Protein AF-A0A1I8C133-F1 (afdb_monomer_lite)

Secondary structure (DSSP, 8-state):
---TT-HHHHHHHHHHHHHHH----S-HHHHHHTHHHHHHHHHS-S---GGGSTTT--S-THHHHHHHHHHHHHHHTT---HHHHHHHHHHHHHHHHHHHHHHHHHHHHHHHT--TTSS-----TTTTTSHHHHHHHHHHHHHHHHHHHHHT--

Sequence (154 aa):
MFSSKGNFLEIVVFRLCCCFFSNTWFVPDEYFQSVEVAYHMVYGKGHLAWEWLPEWALRSPLHPLIYALFFWLLKLFSLDFAFIIRWIPNIIHAFLFAIADICFINWAKNIVGYSQNGLIHQRGPYVANTKIAQYVDERLQKDSDNTIYVLQLM

Radius of gyration: 26.16 Å; chains: 1; bounding box: 62×36×69 Å

Structure (mmCIF, N/CA/C/O backbone):
data_AF-A0A1I8C133-F1
#
_entry.id   AF-A0A1I8C133-F1
#
loop_
_atom_site.group_PDB
_atom_site.id
_atom_site.type_symbol
_atom_site.label_atom_id
_atom_site.label_alt_id
_atom_site.label_comp_id
_atom_site.label_asym_id
_atom_site.label_entity_id
_atom_site.label_seq_id
_atom_site.pdbx_PDB_ins_code
_atom_site.Cartn_x
_atom_site.Cartn_y
_atom_site.Cartn_z
_atom_site.occupancy
_atom_site.B_iso_or_equiv
_atom_site.auth_seq_id
_atom_site.auth_comp_id
_atom_site.auth_asym_id
_atom_site.auth_atom_id
_atom_site.pdbx_PDB_model_num
ATOM 1 N N . MET A 1 1 ? -21.843 -5.512 16.173 1.00 41.16 1 MET A N 1
ATOM 2 C CA . MET A 1 1 ? -21.535 -5.992 17.537 1.00 41.16 1 MET A CA 1
ATOM 3 C C . MET A 1 1 ? -20.140 -6.602 17.482 1.00 41.16 1 MET A C 1
ATOM 5 O O . MET A 1 1 ? -20.012 -7.770 17.161 1.00 41.16 1 MET A O 1
ATOM 9 N N . PHE A 1 2 ? -19.103 -5.774 17.643 1.00 43.47 2 PHE A N 1
ATOM 10 C CA . PHE A 1 2 ? -17.702 -6.196 17.516 1.00 43.47 2 PHE A CA 1
ATOM 11 C C . PHE A 1 2 ? -17.219 -6.739 18.864 1.00 43.47 2 PHE A C 1
ATOM 13 O O . PHE A 1 2 ? -17.253 -6.025 19.869 1.00 43.47 2 PHE A O 1
ATOM 20 N N . SER A 1 3 ? -16.861 -8.022 18.895 1.00 38.03 3 SER A N 1
ATOM 21 C CA . SER A 1 3 ? -16.497 -8.747 20.114 1.00 38.03 3 SER A CA 1
ATOM 22 C C . SER A 1 3 ? -15.010 -8.575 20.444 1.00 38.03 3 SER A C 1
ATOM 24 O O . SER A 1 3 ? -14.146 -8.619 19.573 1.00 38.03 3 SER A O 1
ATOM 26 N N . SER A 1 4 ? -14.716 -8.407 21.738 1.00 53.03 4 SER A N 1
ATOM 27 C CA . SER A 1 4 ? -1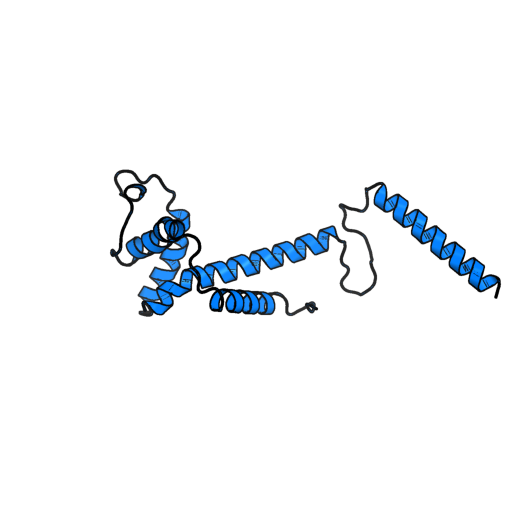3.474 -7.881 22.338 1.00 53.03 4 SER A CA 1
ATOM 28 C C . SER A 1 4 ? -12.140 -8.497 21.856 1.00 53.03 4 SER A C 1
ATOM 30 O O . SER A 1 4 ? -11.104 -7.848 21.985 1.00 53.03 4 SER A O 1
ATOM 32 N N . LYS A 1 5 ? -12.119 -9.683 21.231 1.00 53.28 5 LYS A N 1
ATOM 33 C CA . LYS A 1 5 ? -10.870 -10.401 20.898 1.00 53.28 5 LYS A CA 1
ATOM 34 C C . LYS A 1 5 ? -10.611 -10.634 19.394 1.00 53.28 5 LYS A C 1
ATOM 36 O O . LYS A 1 5 ? -9.527 -11.098 19.061 1.00 53.28 5 LYS A O 1
ATOM 41 N N . GLY A 1 6 ? -11.540 -10.269 18.495 1.00 54.72 6 GLY A N 1
ATOM 42 C CA . GLY A 1 6 ? -11.480 -10.569 17.043 1.00 54.72 6 GLY A CA 1
ATOM 43 C C . GLY A 1 6 ? -11.366 -9.368 16.083 1.00 54.72 6 GLY A C 1
ATOM 44 O O . GLY A 1 6 ? -11.460 -9.535 14.872 1.00 54.72 6 GLY A O 1
ATOM 45 N N . ASN A 1 7 ? -11.148 -8.150 16.590 1.00 71.50 7 ASN A N 1
ATOM 46 C CA . ASN A 1 7 ? -11.466 -6.918 15.849 1.00 71.50 7 ASN A CA 1
ATOM 47 C C . ASN A 1 7 ? -10.634 -6.656 14.574 1.00 71.50 7 ASN A C 1
ATOM 49 O O . ASN A 1 7 ? -11.155 -6.081 13.626 1.00 71.50 7 ASN A O 1
ATOM 53 N N . PHE A 1 8 ? -9.347 -7.029 14.534 1.00 80.31 8 PHE A N 1
ATOM 54 C CA . PHE A 1 8 ? -8.476 -6.648 13.408 1.00 80.31 8 PHE A CA 1
ATOM 55 C C . PHE A 1 8 ? -8.819 -7.420 12.132 1.00 80.31 8 PHE A C 1
ATOM 57 O O . PHE A 1 8 ? -9.052 -6.817 11.088 1.00 80.31 8 PHE A O 1
ATOM 64 N N . LEU A 1 9 ? -8.888 -8.752 12.220 1.00 85.81 9 LEU A N 1
ATOM 65 C CA . LEU A 1 9 ? -9.133 -9.603 11.056 1.00 85.81 9 LEU A CA 1
ATOM 66 C C . LEU A 1 9 ? -10.509 -9.323 10.440 1.00 85.81 9 LEU A C 1
ATOM 68 O O . LEU A 1 9 ? -10.619 -9.232 9.223 1.00 85.81 9 LEU A O 1
ATOM 72 N N . GLU A 1 10 ? -11.533 -9.130 11.274 1.00 87.75 10 GLU A N 1
ATOM 73 C CA . GLU A 1 10 ? -12.890 -8.796 10.829 1.00 87.75 10 GLU A CA 1
ATOM 74 C C . GLU A 1 10 ? -12.921 -7.492 10.017 1.00 87.75 10 GLU A C 1
ATOM 76 O O . GLU A 1 10 ? -13.505 -7.452 8.934 1.00 87.75 10 GLU A O 1
ATOM 81 N N . ILE A 1 11 ? -12.243 -6.443 10.499 1.00 90.12 11 ILE A N 1
ATOM 82 C CA . ILE A 1 11 ? -12.165 -5.146 9.812 1.00 90.12 11 ILE A CA 1
ATOM 83 C C . ILE A 1 11 ? -11.369 -5.266 8.510 1.00 90.12 11 ILE A C 1
ATOM 85 O O . ILE A 1 11 ? -11.784 -4.725 7.487 1.00 90.12 11 ILE A O 1
ATOM 89 N N . VAL A 1 12 ? -10.252 -5.998 8.515 1.00 90.38 12 VAL A N 1
ATOM 90 C CA . VAL A 1 12 ? -9.447 -6.219 7.304 1.00 90.38 12 VAL A CA 1
ATOM 91 C C . VAL A 1 12 ? -10.250 -6.965 6.244 1.00 90.38 12 VAL A C 1
ATOM 93 O O . VAL A 1 12 ? -10.300 -6.519 5.101 1.00 90.38 12 VAL A O 1
ATOM 96 N N . VAL A 1 13 ? -10.915 -8.064 6.610 1.00 91.69 13 VAL A N 1
ATOM 97 C CA . VAL A 1 13 ? -11.763 -8.831 5.686 1.00 91.69 13 VAL A CA 1
ATOM 98 C C . VAL A 1 13 ? -12.881 -7.950 5.141 1.00 91.69 13 VAL A C 1
ATOM 100 O O . VAL A 1 13 ? -13.091 -7.916 3.931 1.00 91.69 13 VAL A O 1
ATOM 103 N N . PHE A 1 14 ? -13.537 -7.167 5.999 1.00 91.38 14 PHE A N 1
ATOM 104 C CA . PHE A 1 14 ? -14.546 -6.203 5.572 1.00 91.38 14 PHE A CA 1
ATOM 105 C C . PHE A 1 14 ? -13.988 -5.192 4.556 1.00 91.38 14 PHE A C 1
ATOM 107 O O . PHE A 1 14 ? -14.585 -4.993 3.497 1.00 91.38 14 PHE A O 1
ATOM 114 N N . ARG A 1 15 ? -12.812 -4.604 4.818 1.00 91.50 15 ARG A N 1
ATOM 115 C CA . ARG A 1 15 ? -12.165 -3.644 3.907 1.00 91.50 15 ARG A CA 1
ATOM 116 C C . ARG A 1 15 ? -11.740 -4.277 2.585 1.00 91.50 15 ARG A C 1
ATOM 118 O O . ARG A 1 15 ? -11.911 -3.647 1.543 1.00 91.50 15 ARG A O 1
ATOM 125 N N . LEU A 1 16 ? -11.260 -5.519 2.602 1.00 91.62 16 LEU A N 1
ATOM 126 C CA . LEU A 1 16 ? -10.954 -6.279 1.389 1.00 91.62 16 LEU A CA 1
ATOM 127 C C . LEU A 1 16 ? -12.220 -6.591 0.580 1.00 91.62 16 LEU A C 1
ATOM 129 O O . LEU A 1 16 ? -12.206 -6.452 -0.641 1.00 91.62 16 LEU A O 1
ATOM 133 N N . CYS A 1 17 ? -13.336 -6.927 1.233 1.00 91.75 17 CYS A N 1
ATOM 134 C CA . CYS A 1 17 ? -14.622 -7.082 0.552 1.00 91.75 17 CYS A CA 1
ATOM 135 C C . CYS A 1 17 ? -15.068 -5.765 -0.098 1.00 91.75 17 CYS A C 1
ATOM 137 O O . CYS A 1 17 ? -15.398 -5.755 -1.282 1.00 91.75 17 CYS A O 1
ATOM 139 N N . CYS A 1 18 ? -15.024 -4.641 0.627 1.00 89.69 18 CYS A N 1
ATOM 140 C CA . CYS A 1 18 ? -15.352 -3.324 0.067 1.00 89.69 18 CYS A CA 1
ATOM 141 C C . CYS A 1 18 ? -14.480 -2.979 -1.147 1.00 89.69 18 CYS A C 1
ATOM 143 O O . CYS A 1 18 ? -14.993 -2.508 -2.159 1.00 89.69 18 CYS A O 1
ATOM 145 N N . CYS A 1 19 ? -13.178 -3.247 -1.051 1.00 88.06 19 CYS A N 1
ATOM 146 C CA . CYS A 1 19 ? -12.218 -3.081 -2.136 1.00 88.06 19 CYS A CA 1
ATOM 147 C C . CYS A 1 19 ? -12.615 -3.901 -3.375 1.00 88.06 19 CYS A C 1
ATOM 149 O O . CYS A 1 19 ? -12.646 -3.366 -4.478 1.00 88.06 19 CYS A O 1
ATOM 151 N N . PHE A 1 20 ? -12.999 -5.166 -3.193 1.00 86.75 20 PHE A N 1
ATOM 152 C CA . PHE A 1 20 ? -13.407 -6.047 -4.289 1.00 86.75 20 PHE A CA 1
ATOM 153 C C . PHE A 1 20 ? -14.694 -5.590 -4.996 1.00 86.75 20 PHE A C 1
ATOM 155 O O . PHE A 1 20 ? -14.810 -5.699 -6.218 1.00 86.75 20 PHE A O 1
ATOM 162 N N . PHE A 1 21 ? -15.660 -5.052 -4.246 1.00 86.88 21 PHE A N 1
ATOM 163 C CA . PHE A 1 21 ? -16.891 -4.505 -4.827 1.00 86.88 21 PHE A CA 1
ATOM 164 C C . PHE A 1 21 ? -16.671 -3.146 -5.504 1.00 86.88 21 PHE A C 1
ATOM 166 O O . PHE A 1 21 ? -17.332 -2.833 -6.498 1.00 86.88 21 PHE A O 1
ATOM 173 N N . SER A 1 22 ? -15.723 -2.353 -5.007 1.00 79.06 22 SER A N 1
ATOM 174 C CA . SER A 1 22 ? -15.373 -1.043 -5.552 1.00 79.06 22 SER A CA 1
ATOM 175 C C . SER A 1 22 ? -14.502 -1.173 -6.806 1.00 79.06 22 SER A C 1
ATOM 177 O O . SER A 1 22 ? -13.286 -1.014 -6.762 1.00 79.06 22 SER A O 1
ATOM 179 N N . ASN A 1 23 ? -15.134 -1.420 -7.954 1.00 71.81 23 ASN A N 1
ATOM 180 C CA . ASN A 1 23 ? -14.451 -1.513 -9.254 1.00 71.81 23 ASN A CA 1
ATOM 181 C C . ASN A 1 23 ? -14.299 -0.161 -9.981 1.00 71.81 23 ASN A C 1
ATOM 183 O O . ASN A 1 23 ? -13.849 -0.118 -11.127 1.00 71.81 23 ASN A O 1
ATOM 187 N N . THR A 1 24 ? -14.697 0.948 -9.355 1.00 75.06 24 THR A N 1
ATOM 188 C CA . THR A 1 24 ? -14.686 2.277 -9.977 1.00 75.06 24 THR A CA 1
ATOM 189 C C . THR A 1 24 ? -13.387 3.024 -9.703 1.00 75.06 24 THR A C 1
ATOM 191 O O . THR A 1 24 ? -12.967 3.152 -8.555 1.00 75.06 24 THR A O 1
ATOM 194 N N . TRP A 1 25 ? -12.799 3.589 -10.756 1.00 66.00 25 TRP A N 1
ATOM 195 C CA . TRP A 1 25 ? -11.648 4.484 -10.671 1.00 66.00 25 TRP A CA 1
ATOM 196 C C . TRP A 1 25 ? -12.152 5.920 -10.563 1.00 66.00 25 TRP A C 1
ATOM 198 O O . TRP A 1 25 ? -12.670 6.463 -11.535 1.00 66.00 25 TRP A O 1
ATOM 208 N N . PHE A 1 26 ? -12.062 6.513 -9.372 1.00 64.19 26 PHE A N 1
ATOM 209 C CA . PHE A 1 26 ? -12.600 7.856 -9.139 1.00 64.19 26 PHE A CA 1
ATOM 210 C C . PHE A 1 26 ? -11.631 8.972 -9.565 1.00 64.19 26 PHE A C 1
ATOM 212 O O . PHE A 1 26 ? -12.083 10.060 -9.902 1.00 64.19 26 PHE A O 1
ATOM 219 N N . VAL A 1 27 ? -10.316 8.707 -9.595 1.00 81.31 27 VAL A N 1
ATOM 220 C CA . VAL A 1 27 ? -9.290 9.737 -9.838 1.00 81.31 27 VAL A CA 1
ATOM 221 C C . VAL A 1 27 ? -8.134 9.154 -10.672 1.00 81.31 27 VAL A C 1
ATOM 223 O O . VAL A 1 27 ? -7.270 8.465 -10.127 1.00 81.31 27 VAL A O 1
ATOM 226 N N . PRO A 1 28 ? -8.134 9.326 -12.007 1.00 81.88 28 PRO A N 1
ATOM 227 C CA . PRO A 1 28 ? -7.119 8.730 -12.877 1.00 81.88 28 PRO A CA 1
ATOM 228 C C . PRO A 1 28 ? -5.738 9.381 -12.721 1.00 81.88 28 PRO A C 1
ATOM 230 O O . PRO A 1 28 ? -4.726 8.701 -12.866 1.00 81.88 28 PRO A O 1
ATOM 233 N N . ASP A 1 29 ? -5.666 10.672 -12.407 1.00 85.69 29 ASP A N 1
ATOM 234 C CA . ASP A 1 29 ? -4.411 11.402 -12.214 1.00 85.69 29 ASP A CA 1
ATOM 235 C C . ASP A 1 29 ? -3.607 10.880 -11.018 1.00 85.69 29 ASP A C 1
ATOM 237 O O . ASP A 1 29 ? -2.396 10.715 -11.143 1.00 85.69 29 ASP A O 1
ATOM 241 N N . GLU A 1 30 ? -4.264 10.489 -9.924 1.00 86.06 30 GLU A N 1
ATOM 242 C CA . GLU A 1 30 ? -3.612 9.833 -8.779 1.00 86.06 30 GLU A CA 1
ATOM 243 C C . GLU A 1 30 ? -2.878 8.557 -9.201 1.00 86.06 30 GLU A C 1
ATOM 245 O O . GLU A 1 30 ? -1.751 8.298 -8.773 1.00 86.06 30 GLU A O 1
ATOM 250 N N . TYR A 1 31 ? -3.475 7.773 -10.103 1.00 87.56 31 TYR A N 1
ATOM 251 C CA . TYR A 1 31 ? -2.848 6.563 -10.630 1.00 87.56 31 TYR A CA 1
ATOM 252 C C . TYR A 1 31 ? -1.593 6.894 -11.449 1.00 87.56 31 TYR A C 1
ATOM 254 O O . TYR A 1 31 ? -0.532 6.305 -11.224 1.00 87.56 31 TYR A O 1
ATOM 262 N N . PHE A 1 32 ? -1.690 7.874 -12.352 1.00 88.56 32 PHE A N 1
ATOM 263 C CA . PHE A 1 32 ? -0.564 8.324 -13.177 1.00 88.56 32 PHE A CA 1
ATOM 264 C C . PHE A 1 32 ? 0.537 9.028 -12.372 1.00 88.56 32 PHE A C 1
ATOM 266 O O . PHE A 1 32 ? 1.693 9.022 -12.789 1.00 88.56 32 PHE A O 1
ATOM 273 N N . GLN A 1 33 ? 0.214 9.604 -11.214 1.00 91.12 33 GLN A N 1
ATOM 274 C CA . GLN A 1 33 ? 1.187 10.240 -10.324 1.00 91.12 33 GLN A CA 1
ATOM 275 C C . GLN A 1 33 ? 1.801 9.286 -9.290 1.00 91.12 33 GLN A C 1
ATOM 277 O O . GLN A 1 33 ? 2.760 9.670 -8.623 1.00 91.12 33 GLN A O 1
ATOM 282 N N . SER A 1 34 ? 1.294 8.059 -9.138 1.00 91.56 34 SER A N 1
ATOM 283 C CA . SER A 1 34 ? 1.771 7.133 -8.104 1.00 91.56 34 SER A CA 1
ATOM 284 C C . SER A 1 34 ? 2.069 5.730 -8.627 1.00 91.56 34 SER A C 1
ATOM 286 O O . SER A 1 34 ? 3.232 5.324 -8.673 1.00 91.56 34 SER A O 1
ATOM 288 N N . VAL A 1 35 ? 1.040 4.995 -9.044 1.00 92.06 35 VAL A N 1
ATOM 289 C CA . VAL A 1 35 ? 1.140 3.589 -9.449 1.00 92.06 35 VAL A CA 1
ATOM 290 C C . VAL A 1 35 ? 1.910 3.442 -10.758 1.00 92.06 35 VAL A C 1
ATOM 292 O O . VAL A 1 35 ? 2.780 2.579 -10.854 1.00 92.06 35 VAL A O 1
ATOM 295 N N . GLU A 1 36 ? 1.647 4.302 -11.743 1.00 92.44 36 GLU A N 1
ATOM 296 C CA . GLU A 1 36 ? 2.344 4.266 -13.036 1.00 92.44 36 GLU A CA 1
ATOM 297 C C . GLU A 1 36 ? 3.837 4.596 -12.878 1.00 92.44 36 GLU A C 1
ATOM 299 O O . GLU A 1 36 ? 4.704 3.922 -13.434 1.00 92.44 36 GLU A O 1
ATOM 304 N N . VAL A 1 37 ? 4.151 5.581 -12.034 1.00 93.56 37 VAL A N 1
ATOM 305 C CA . VAL A 1 37 ? 5.530 5.965 -11.697 1.00 93.56 37 VAL A CA 1
ATOM 306 C C . VAL A 1 37 ? 6.265 4.797 -11.041 1.00 93.56 37 VAL A C 1
ATOM 308 O O . VAL A 1 37 ? 7.382 4.457 -11.432 1.00 93.56 37 VAL A O 1
ATOM 311 N N . ALA A 1 38 ? 5.621 4.138 -10.077 1.00 94.38 38 ALA A N 1
ATOM 312 C CA . ALA A 1 38 ? 6.159 2.960 -9.409 1.00 94.38 38 ALA A CA 1
ATOM 313 C C . ALA A 1 38 ? 6.364 1.775 -10.366 1.00 94.38 38 ALA A C 1
ATOM 315 O O . ALA A 1 38 ? 7.370 1.065 -10.283 1.00 94.38 38 ALA A O 1
ATOM 316 N N . TYR A 1 39 ? 5.429 1.570 -11.295 1.00 94.38 39 TYR A N 1
ATOM 317 C CA . TYR A 1 39 ? 5.541 0.557 -12.338 1.00 94.38 39 TYR A CA 1
ATOM 318 C C . TYR A 1 39 ? 6.749 0.836 -13.245 1.00 94.38 39 TYR A C 1
ATOM 320 O O . TYR A 1 39 ? 7.574 -0.058 -13.463 1.00 94.38 39 TYR A O 1
ATOM 328 N N . HIS A 1 40 ? 6.934 2.087 -13.677 1.00 94.38 40 HIS A N 1
ATOM 329 C CA . HIS A 1 40 ? 8.099 2.494 -14.461 1.00 94.38 40 HIS A CA 1
ATOM 330 C C . HIS A 1 40 ? 9.417 2.294 -13.701 1.00 94.38 40 HIS A C 1
ATOM 332 O O . HIS A 1 40 ? 10.384 1.806 -14.283 1.00 94.38 40 HIS A O 1
ATOM 338 N N . MET A 1 41 ? 9.466 2.588 -12.397 1.00 93.31 41 MET A N 1
ATOM 339 C CA . MET A 1 41 ? 10.662 2.364 -11.569 1.00 93.31 41 MET A CA 1
ATOM 340 C C . MET A 1 41 ? 11.105 0.889 -11.529 1.00 93.31 41 MET A C 1
ATOM 342 O O . MET A 1 41 ? 12.302 0.612 -11.518 1.00 93.31 41 MET A O 1
ATOM 346 N N . VAL A 1 42 ? 10.167 -0.066 -11.518 1.00 94.62 42 VAL A N 1
ATOM 347 C CA . VAL A 1 42 ? 10.471 -1.506 -11.365 1.00 94.62 42 VAL A CA 1
A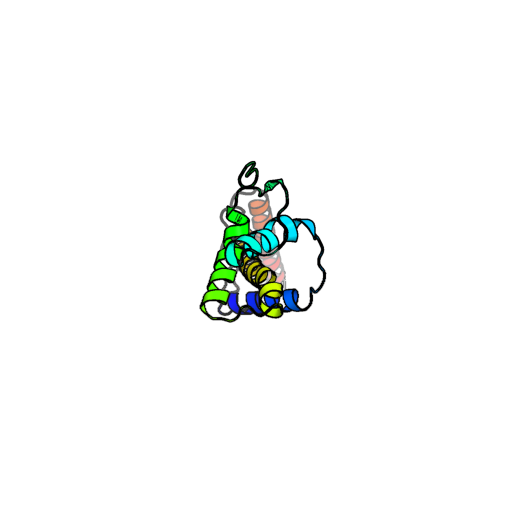TOM 348 C C . VAL A 1 42 ? 10.630 -2.233 -12.703 1.00 94.62 42 VAL A C 1
ATOM 350 O O . VAL A 1 42 ? 11.462 -3.144 -12.837 1.00 94.62 42 VAL A O 1
ATOM 353 N N . TYR A 1 43 ? 9.818 -1.872 -13.695 1.00 93.12 43 TYR A N 1
ATOM 354 C CA . TYR A 1 43 ? 9.740 -2.574 -14.979 1.00 93.12 43 TYR A CA 1
ATOM 355 C C . TYR A 1 43 ? 10.379 -1.803 -16.138 1.00 93.12 43 TYR A C 1
ATOM 357 O O . TYR A 1 43 ? 10.603 -2.402 -17.189 1.00 93.12 43 TYR A O 1
ATOM 365 N N . GLY A 1 44 ? 10.690 -0.513 -15.965 1.00 91.62 44 GLY A N 1
ATOM 366 C CA . GLY A 1 44 ? 11.254 0.337 -17.021 1.00 91.62 44 GLY A CA 1
ATOM 367 C C . GLY A 1 44 ? 10.297 0.566 -18.194 1.00 91.62 44 GLY A C 1
ATOM 368 O O . GLY A 1 44 ? 10.738 0.784 -19.318 1.00 91.62 44 GLY A O 1
ATOM 369 N N . LYS A 1 45 ? 8.989 0.428 -17.956 1.00 89.56 45 LYS A N 1
ATOM 370 C CA . LYS A 1 45 ? 7.911 0.547 -18.946 1.00 89.56 45 LYS A CA 1
ATOM 371 C C . LYS A 1 45 ? 6.807 1.439 -18.389 1.00 89.56 45 LYS A C 1
ATOM 373 O O . LYS A 1 45 ? 6.672 1.540 -17.175 1.00 89.56 45 LYS A O 1
ATOM 378 N N . GLY A 1 46 ? 5.992 2.012 -19.268 1.00 86.94 46 GLY A N 1
ATOM 379 C CA . GLY A 1 46 ? 4.880 2.885 -18.887 1.00 86.94 46 GLY A CA 1
ATOM 380 C C . GLY A 1 46 ? 5.136 4.348 -19.231 1.00 86.94 46 GLY A C 1
ATOM 381 O O . GLY A 1 46 ? 6.147 4.685 -19.852 1.00 86.94 46 GLY A O 1
ATOM 382 N N . HIS A 1 47 ? 4.199 5.208 -18.849 1.00 87.44 47 HIS A N 1
ATOM 383 C CA . HIS A 1 47 ? 4.241 6.635 -19.157 1.00 87.44 47 HIS A CA 1
ATOM 384 C C . HIS A 1 47 ? 4.616 7.458 -17.923 1.00 87.44 47 HIS A C 1
ATOM 386 O O . HIS A 1 47 ? 3.948 7.399 -16.896 1.00 87.44 47 HIS A O 1
ATOM 392 N N . LEU A 1 48 ? 5.656 8.285 -18.045 1.00 90.56 48 LEU A N 1
ATOM 393 C CA . LEU A 1 48 ? 6.017 9.272 -17.030 1.00 90.56 48 LEU A CA 1
ATOM 394 C C . LEU A 1 48 ? 5.612 10.670 -17.491 1.00 90.56 48 LEU A C 1
ATOM 396 O O . LEU A 1 48 ? 5.917 11.083 -18.610 1.00 90.56 48 LEU A O 1
ATOM 400 N N . ALA A 1 49 ? 4.948 11.411 -16.607 1.00 89.81 49 ALA A N 1
ATOM 401 C CA . ALA A 1 49 ? 4.736 12.837 -16.809 1.00 89.81 49 ALA A CA 1
ATOM 402 C C . ALA A 1 49 ? 6.065 13.602 -16.696 1.00 89.81 49 ALA A C 1
ATOM 404 O O . ALA A 1 49 ? 6.999 13.157 -16.024 1.00 89.81 49 ALA A O 1
ATOM 405 N N . TRP A 1 50 ? 6.121 14.787 -17.307 1.00 89.94 50 TRP A N 1
ATOM 406 C CA . TRP A 1 50 ? 7.312 15.643 -17.317 1.00 89.94 50 TRP A CA 1
ATOM 407 C C . TRP A 1 50 ? 7.833 15.981 -15.906 1.00 89.94 50 TRP A C 1
ATOM 409 O O . TRP A 1 50 ? 9.032 16.149 -15.714 1.00 89.94 50 TRP A O 1
ATOM 419 N N . GLU A 1 51 ? 6.950 15.998 -14.904 1.00 90.88 51 GLU A N 1
ATOM 420 C CA . GLU A 1 51 ? 7.261 16.257 -13.490 1.00 90.88 51 GLU A CA 1
ATOM 421 C C . GLU A 1 51 ? 8.176 15.192 -12.853 1.00 90.88 51 GLU A C 1
ATOM 423 O O . GLU A 1 51 ? 8.861 15.474 -11.868 1.00 90.88 51 GLU A O 1
ATOM 428 N N . TRP A 1 52 ? 8.181 13.975 -13.409 1.00 89.56 52 TRP A N 1
ATOM 429 C CA . TRP A 1 52 ? 8.964 12.825 -12.938 1.00 89.56 52 TRP A CA 1
ATOM 430 C C . TRP A 1 52 ? 10.261 12.614 -13.717 1.00 89.56 52 TRP A C 1
ATOM 432 O O . TRP A 1 52 ? 11.030 11.707 -13.394 1.00 89.56 52 TRP A O 1
ATOM 442 N N . LEU A 1 53 ? 10.508 13.420 -14.752 1.00 87.50 53 LEU A N 1
ATOM 443 C CA . LEU A 1 53 ? 11.746 13.334 -15.513 1.00 87.50 53 LEU A CA 1
ATOM 444 C C . LEU A 1 53 ? 12.944 13.668 -14.605 1.00 87.50 53 LEU A C 1
ATOM 446 O O . LEU A 1 53 ? 12.834 14.579 -13.776 1.00 87.50 53 LEU A O 1
ATOM 450 N N . PRO A 1 54 ? 14.098 12.995 -14.785 1.00 84.56 54 PRO A N 1
ATOM 451 C CA . PRO A 1 54 ? 15.290 13.204 -13.955 1.00 84.56 54 PRO A CA 1
ATOM 452 C C . PRO A 1 54 ? 15.786 14.654 -13.937 1.00 84.56 54 PRO A C 1
ATOM 454 O O . PRO A 1 54 ? 16.427 15.075 -12.982 1.00 84.56 54 PRO A O 1
ATOM 457 N N . GLU A 1 55 ? 15.487 15.403 -14.998 1.00 86.00 55 GLU A N 1
ATOM 458 C CA . GLU A 1 55 ? 15.859 16.808 -15.171 1.00 86.00 55 GLU A CA 1
ATOM 459 C C . GLU A 1 55 ? 15.110 17.753 -14.219 1.00 86.00 55 GLU A C 1
ATOM 461 O O . GLU A 1 55 ? 15.661 18.779 -13.831 1.00 86.00 55 GLU A O 1
ATOM 466 N N . TRP A 1 56 ? 13.872 17.413 -13.836 1.00 85.94 56 TRP A N 1
ATOM 467 C CA . TRP A 1 56 ? 12.986 18.308 -13.081 1.00 85.94 56 TRP A CA 1
ATOM 468 C C . TRP A 1 56 ? 12.663 17.789 -11.679 1.00 85.94 56 TRP A C 1
ATOM 470 O O . TRP A 1 56 ? 12.665 18.578 -10.739 1.00 85.94 56 TRP A O 1
ATOM 480 N N . ALA A 1 57 ? 12.378 16.486 -11.545 1.00 85.75 57 ALA A N 1
ATOM 481 C CA . ALA A 1 57 ? 12.138 15.778 -10.282 1.00 85.75 57 ALA A CA 1
ATOM 482 C C . ALA A 1 57 ? 11.356 16.591 -9.221 1.00 85.75 57 ALA A C 1
ATOM 484 O O . ALA A 1 57 ? 11.760 16.689 -8.062 1.00 85.75 57 ALA A O 1
ATOM 485 N N . LEU A 1 58 ? 10.224 17.186 -9.616 1.00 87.06 58 LEU A N 1
ATOM 486 C CA . LEU A 1 58 ? 9.478 18.130 -8.769 1.00 87.06 58 LEU A CA 1
ATOM 487 C C . LEU A 1 58 ? 8.748 17.459 -7.600 1.00 87.06 58 LEU A C 1
ATOM 489 O O . LEU A 1 58 ? 8.407 18.122 -6.619 1.00 87.06 58 LEU A O 1
ATOM 493 N N . ARG A 1 59 ? 8.452 16.160 -7.712 1.00 86.50 59 ARG A N 1
ATOM 494 C CA . ARG A 1 59 ? 7.655 15.418 -6.731 1.00 86.50 59 ARG A CA 1
ATOM 495 C C . ARG A 1 59 ? 8.519 14.505 -5.877 1.00 86.50 59 ARG A C 1
ATOM 497 O O . ARG A 1 59 ? 9.459 13.872 -6.348 1.00 86.50 59 ARG A O 1
ATOM 504 N N . SER A 1 60 ? 8.133 14.386 -4.608 1.00 89.38 60 SER A N 1
ATOM 505 C CA . SER A 1 60 ? 8.733 13.405 -3.710 1.00 89.38 60 SER A CA 1
ATOM 506 C C . SER A 1 60 ? 8.424 11.982 -4.198 1.00 89.38 60 SER A C 1
ATOM 508 O O . SER A 1 60 ? 7.248 11.639 -4.353 1.00 89.38 60 SER A O 1
ATOM 510 N N . PRO A 1 61 ? 9.438 11.117 -4.381 1.00 88.25 61 PRO A N 1
ATOM 511 C CA . PRO A 1 61 ? 9.230 9.738 -4.808 1.00 88.25 61 PRO A CA 1
ATOM 512 C C . PRO A 1 61 ? 8.731 8.836 -3.673 1.00 88.25 61 PRO A C 1
ATOM 514 O O . PRO A 1 61 ? 8.457 7.666 -3.914 1.00 88.25 61 PRO A O 1
ATOM 517 N N . LEU A 1 62 ? 8.590 9.348 -2.442 1.00 90.94 62 LEU A N 1
ATOM 518 C CA . LEU A 1 62 ? 8.215 8.546 -1.272 1.00 90.94 62 LEU A CA 1
ATOM 519 C C . LEU A 1 62 ? 6.893 7.797 -1.460 1.00 90.94 62 LEU A C 1
ATOM 521 O O . LEU A 1 62 ? 6.806 6.626 -1.105 1.00 90.94 62 LEU A O 1
ATOM 525 N N . HIS A 1 63 ? 5.880 8.450 -2.033 1.00 90.62 63 HIS A N 1
ATOM 526 C CA . HIS A 1 63 ? 4.579 7.820 -2.251 1.00 90.62 63 HIS A CA 1
ATOM 527 C C . HIS A 1 63 ? 4.643 6.704 -3.321 1.00 90.62 63 HIS A C 1
ATOM 529 O O . HIS A 1 63 ? 4.284 5.570 -2.997 1.00 90.62 63 HIS A O 1
ATOM 535 N N . PRO A 1 64 ? 5.184 6.937 -4.538 1.00 93.25 64 PRO A N 1
ATOM 536 C CA . PRO A 1 64 ? 5.426 5.866 -5.512 1.00 93.25 64 PRO A CA 1
ATOM 537 C C . PRO A 1 64 ? 6.311 4.722 -5.000 1.00 93.25 64 PRO A C 1
ATOM 539 O O . PRO A 1 64 ? 6.075 3.563 -5.339 1.00 93.25 64 PRO A O 1
ATOM 542 N N . LEU A 1 65 ? 7.318 5.017 -4.170 1.00 94.12 65 LEU A N 1
ATOM 543 C CA . LEU A 1 65 ? 8.263 4.014 -3.669 1.00 94.12 65 LEU A CA 1
ATOM 544 C C . LEU A 1 65 ? 7.585 2.899 -2.868 1.00 94.12 65 LEU A C 1
ATOM 546 O O . LEU A 1 65 ? 8.033 1.755 -2.928 1.00 94.12 65 LEU A O 1
ATOM 550 N N . ILE A 1 66 ? 6.491 3.204 -2.165 1.00 93.94 66 ILE A N 1
ATOM 551 C CA . ILE A 1 66 ? 5.712 2.195 -1.440 1.00 93.94 66 ILE A CA 1
ATOM 552 C C . ILE A 1 66 ? 5.188 1.149 -2.428 1.00 93.94 66 ILE A C 1
ATOM 554 O O . ILE A 1 66 ? 5.417 -0.042 -2.232 1.00 93.94 66 ILE A O 1
ATOM 558 N N . TYR A 1 67 ? 4.559 1.570 -3.527 1.00 94.25 67 TYR A N 1
ATOM 559 C CA . TYR A 1 67 ? 4.070 0.647 -4.557 1.00 94.25 67 TYR A CA 1
ATOM 560 C C . TYR A 1 67 ? 5.217 -0.057 -5.288 1.00 94.25 67 TYR A C 1
ATOM 562 O O . TYR A 1 67 ? 5.127 -1.255 -5.563 1.00 94.25 67 TYR A O 1
ATOM 570 N N . ALA A 1 68 ? 6.316 0.658 -5.551 1.00 94.88 68 ALA A N 1
ATOM 571 C CA . ALA A 1 68 ? 7.486 0.103 -6.222 1.00 94.88 68 ALA A CA 1
ATOM 572 C C . ALA A 1 68 ? 8.090 -1.059 -5.421 1.00 94.88 68 ALA A C 1
ATOM 574 O O . ALA A 1 68 ? 8.462 -2.075 -6.004 1.00 94.88 68 ALA A O 1
ATOM 575 N N . LEU A 1 69 ? 8.113 -0.966 -4.087 1.00 95.56 69 LEU A N 1
ATOM 576 C CA . LEU A 1 69 ? 8.547 -2.063 -3.222 1.00 95.56 69 LEU A CA 1
ATOM 577 C C . LEU A 1 69 ? 7.690 -3.324 -3.430 1.00 95.56 69 LEU A C 1
ATOM 579 O O . LEU A 1 69 ? 8.237 -4.407 -3.632 1.00 95.56 69 LEU A O 1
ATOM 583 N N . PHE A 1 70 ? 6.359 -3.201 -3.439 1.00 94.88 70 PHE A N 1
ATOM 584 C CA . PHE A 1 70 ? 5.468 -4.350 -3.658 1.00 94.88 70 PHE A CA 1
ATOM 585 C C . PHE A 1 70 ? 5.586 -4.924 -5.072 1.00 94.88 70 PHE A C 1
ATOM 587 O O . PHE A 1 70 ? 5.587 -6.142 -5.248 1.00 94.88 70 PHE A O 1
ATOM 594 N N . PHE A 1 71 ? 5.738 -4.070 -6.083 1.00 94.88 71 PHE A N 1
ATOM 595 C CA . PHE A 1 71 ? 5.978 -4.514 -7.454 1.00 94.88 71 PHE A CA 1
ATOM 596 C C . PHE A 1 71 ? 7.323 -5.218 -7.613 1.00 94.88 71 PHE A C 1
ATOM 598 O O . PHE A 1 71 ? 7.403 -6.223 -8.317 1.00 94.88 71 PHE A O 1
ATOM 605 N N . TRP A 1 72 ? 8.367 -4.739 -6.939 1.00 95.50 72 TRP A N 1
ATOM 606 C CA . TRP A 1 72 ? 9.667 -5.398 -6.928 1.00 95.50 72 TRP A CA 1
ATOM 607 C C . TRP A 1 72 ? 9.593 -6.776 -6.265 1.00 95.50 72 TRP A C 1
ATOM 609 O O . TRP A 1 72 ? 10.127 -7.739 -6.813 1.00 95.50 72 TRP A O 1
ATOM 619 N N . LEU A 1 73 ? 8.862 -6.900 -5.151 1.00 95.25 73 LEU A N 1
ATOM 620 C CA . LEU A 1 73 ? 8.603 -8.194 -4.514 1.00 95.25 73 LEU A CA 1
ATOM 621 C C . LEU A 1 73 ? 7.862 -9.147 -5.460 1.00 95.25 73 LEU A C 1
ATOM 623 O O . LEU A 1 73 ? 8.287 -10.287 -5.619 1.00 95.25 73 LEU A O 1
ATOM 627 N N . LEU A 1 74 ? 6.809 -8.692 -6.147 1.00 94.44 74 LEU A N 1
ATOM 628 C CA . LEU A 1 74 ? 6.129 -9.527 -7.144 1.00 94.44 74 LEU A CA 1
ATOM 629 C C . LEU A 1 74 ? 7.070 -10.011 -8.246 1.00 94.44 74 LEU A C 1
ATOM 631 O O . LEU A 1 74 ? 7.043 -11.189 -8.599 1.00 94.44 74 LEU A O 1
ATOM 635 N N . LYS A 1 75 ? 7.891 -9.104 -8.781 1.00 93.75 75 LYS A N 1
ATOM 636 C CA . LYS A 1 75 ? 8.860 -9.411 -9.832 1.00 93.75 75 LYS A CA 1
ATOM 637 C C . LYS A 1 75 ? 9.887 -10.434 -9.350 1.00 93.75 75 LYS A C 1
ATOM 639 O O . LYS A 1 75 ? 10.214 -11.357 -10.087 1.00 93.75 75 LYS A O 1
ATOM 644 N N . LEU A 1 76 ? 10.351 -10.311 -8.104 1.00 95.62 76 LEU A N 1
ATOM 645 C CA . LEU A 1 76 ? 11.271 -11.262 -7.478 1.00 95.62 76 LEU A CA 1
ATOM 646 C C . LEU A 1 7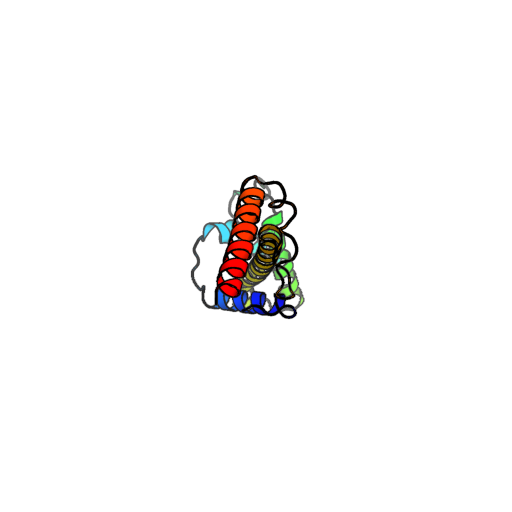6 ? 10.674 -12.677 -7.414 1.00 95.62 76 LEU A C 1
ATOM 648 O O . LEU A 1 76 ? 11.378 -13.648 -7.676 1.00 95.62 76 LEU A O 1
ATOM 652 N N . PHE A 1 77 ? 9.376 -12.794 -7.125 1.00 95.06 77 PHE A N 1
ATOM 653 C CA . PHE A 1 77 ? 8.658 -14.074 -7.100 1.00 95.06 77 PHE A CA 1
ATOM 654 C C . PHE A 1 77 ? 8.095 -14.509 -8.464 1.00 95.06 77 PHE A C 1
ATOM 656 O O . PHE A 1 77 ? 7.462 -15.558 -8.539 1.00 95.06 77 PHE A O 1
ATOM 663 N N . SER A 1 78 ? 8.325 -13.743 -9.540 1.00 93.50 78 SER A N 1
ATOM 664 C CA . SER A 1 78 ? 7.749 -13.989 -10.877 1.00 93.50 78 SER A CA 1
ATOM 665 C C . SER A 1 78 ? 6.210 -14.086 -10.876 1.00 93.50 78 SER A C 1
ATOM 667 O O . SER A 1 78 ? 5.618 -14.901 -11.581 1.00 93.50 78 SER A O 1
ATOM 669 N N . LEU A 1 79 ? 5.557 -13.268 -10.042 1.00 91.69 79 LEU A N 1
ATOM 670 C CA . LEU A 1 79 ? 4.095 -13.164 -9.909 1.00 91.69 79 LEU A CA 1
ATOM 671 C C . LEU A 1 79 ? 3.554 -11.859 -10.521 1.00 91.69 79 LEU A C 1
ATOM 673 O O . LEU A 1 79 ? 2.513 -11.344 -10.113 1.00 91.69 79 LEU A O 1
ATOM 677 N N . ASP A 1 80 ? 4.255 -11.300 -11.502 1.00 88.94 80 ASP A N 1
ATOM 678 C CA . ASP A 1 80 ? 3.984 -10.020 -12.164 1.00 88.94 80 ASP A CA 1
ATOM 679 C C . ASP A 1 80 ? 2.842 -10.083 -13.198 1.00 88.94 80 ASP A C 1
ATOM 681 O O . ASP A 1 80 ? 2.860 -9.431 -14.242 1.00 88.94 80 ASP A O 1
ATOM 685 N N . PHE A 1 81 ? 1.785 -10.841 -12.898 1.00 92.38 81 PHE A N 1
ATOM 686 C CA . PHE A 1 81 ? 0.583 -10.869 -13.725 1.00 92.38 81 PHE A CA 1
ATOM 687 C C . PHE A 1 81 ? -0.113 -9.503 -13.713 1.00 92.38 81 PHE A C 1
ATOM 689 O O . PHE A 1 81 ? -0.337 -8.913 -12.653 1.00 92.38 81 PHE A O 1
ATOM 696 N N . ALA A 1 82 ? -0.562 -9.039 -14.885 1.00 89.50 82 ALA A N 1
ATOM 697 C CA . ALA A 1 82 ? -1.251 -7.752 -15.039 1.00 89.50 82 ALA A CA 1
ATOM 698 C C . ALA A 1 82 ? -2.460 -7.596 -14.095 1.00 89.50 82 ALA A C 1
ATOM 700 O O . ALA A 1 82 ? -2.742 -6.501 -13.608 1.00 89.50 82 ALA A O 1
ATOM 701 N N . PHE A 1 83 ? -3.152 -8.701 -13.804 1.00 90.06 83 PHE A N 1
ATOM 702 C CA . PHE A 1 83 ? -4.242 -8.728 -12.834 1.00 90.06 83 PHE A CA 1
ATOM 703 C C . PHE A 1 83 ? -3.762 -8.363 -11.422 1.00 90.06 83 PHE A C 1
ATOM 705 O O . PHE A 1 83 ? -4.332 -7.474 -10.798 1.00 90.06 83 PHE A O 1
ATOM 712 N N . ILE A 1 84 ? -2.693 -8.991 -10.927 1.00 90.31 84 ILE A N 1
ATOM 713 C CA . ILE A 1 84 ? -2.198 -8.769 -9.561 1.00 90.31 84 ILE A CA 1
ATOM 714 C C . ILE A 1 84 ? -1.659 -7.343 -9.414 1.00 90.31 84 ILE A C 1
ATOM 716 O O . ILE A 1 84 ? -1.995 -6.657 -8.450 1.00 90.31 84 ILE A O 1
ATOM 720 N N . ILE A 1 85 ? -0.900 -6.865 -10.404 1.00 90.94 85 ILE A N 1
ATOM 721 C CA . ILE A 1 85 ? -0.349 -5.501 -10.421 1.00 90.94 85 ILE A CA 1
ATOM 722 C C . ILE A 1 85 ? -1.465 -4.454 -10.311 1.00 90.94 85 ILE A C 1
ATOM 724 O O . ILE A 1 85 ? -1.336 -3.501 -9.547 1.00 90.94 85 ILE A O 1
ATOM 728 N N . ARG A 1 86 ? -2.591 -4.662 -11.009 1.00 89.06 86 ARG A N 1
ATOM 729 C CA . ARG A 1 86 ? -3.758 -3.771 -10.941 1.00 89.06 86 ARG A CA 1
ATOM 730 C C . ARG A 1 86 ? -4.415 -3.748 -9.556 1.00 89.06 86 ARG A C 1
ATOM 732 O O . ARG A 1 86 ? -4.886 -2.696 -9.135 1.00 89.06 86 ARG A O 1
ATOM 739 N N . TRP A 1 87 ? -4.487 -4.887 -8.868 1.00 89.94 87 TRP A N 1
ATOM 740 C CA . TRP A 1 87 ? -5.195 -5.006 -7.585 1.00 89.94 87 TRP A CA 1
ATOM 741 C C . TRP A 1 87 ? -4.351 -4.615 -6.369 1.00 89.94 87 TRP A C 1
ATOM 743 O O . TRP A 1 87 ? -4.910 -4.191 -5.358 1.00 89.94 87 TRP A O 1
ATOM 753 N N . ILE A 1 88 ? -3.023 -4.715 -6.454 1.00 91.56 88 ILE A N 1
ATOM 754 C CA . ILE A 1 88 ? -2.113 -4.421 -5.338 1.00 91.56 88 ILE A CA 1
ATOM 755 C C . ILE A 1 88 ? -2.342 -3.057 -4.682 1.00 91.56 88 ILE A C 1
ATOM 757 O O . ILE A 1 88 ? -2.460 -3.039 -3.456 1.00 91.56 88 ILE A O 1
ATOM 761 N N . PRO A 1 89 ? -2.445 -1.934 -5.421 1.00 90.75 89 PRO A N 1
ATOM 762 C CA . PRO A 1 89 ? -2.669 -0.629 -4.802 1.00 90.75 89 PRO A CA 1
ATOM 763 C C . PRO A 1 89 ? -3.932 -0.617 -3.936 1.00 90.75 89 PRO A C 1
ATOM 765 O O . PRO A 1 89 ? -3.922 -0.127 -2.809 1.00 90.75 89 PRO A O 1
ATOM 768 N N . ASN A 1 90 ? -5.002 -1.250 -4.420 1.00 89.38 90 ASN A N 1
ATOM 769 C CA . ASN A 1 90 ? -6.273 -1.312 -3.708 1.00 89.38 90 ASN A CA 1
ATOM 770 C C . ASN A 1 90 ? -6.191 -2.201 -2.458 1.00 89.38 90 ASN A C 1
ATOM 772 O O . ASN A 1 90 ? -6.807 -1.885 -1.441 1.00 89.38 90 ASN A O 1
ATOM 776 N N . ILE A 1 91 ? -5.404 -3.280 -2.506 1.00 91.31 91 ILE A N 1
ATOM 777 C CA . ILE A 1 91 ? -5.136 -4.138 -1.345 1.00 91.31 91 ILE A CA 1
ATOM 778 C C . ILE A 1 91 ? -4.338 -3.363 -0.289 1.00 91.31 91 ILE A C 1
ATOM 780 O O . ILE A 1 91 ? -4.718 -3.370 0.880 1.00 91.31 91 ILE A O 1
ATOM 784 N N . ILE A 1 92 ? -3.278 -2.650 -0.689 1.00 91.88 92 ILE A N 1
ATOM 785 C CA . ILE A 1 92 ? -2.480 -1.802 0.215 1.00 91.88 92 ILE A CA 1
ATOM 786 C C . ILE A 1 92 ? -3.383 -0.769 0.900 1.00 91.88 92 ILE A C 1
ATOM 788 O O . ILE A 1 92 ? -3.356 -0.639 2.126 1.00 91.88 92 ILE A O 1
ATOM 792 N N . HIS A 1 93 ? -4.239 -0.088 0.133 1.00 90.38 93 HIS A N 1
ATOM 793 C CA . HIS A 1 93 ? -5.214 0.852 0.682 1.00 90.38 93 HIS A CA 1
ATOM 794 C C . HIS A 1 93 ? -6.199 0.187 1.645 1.00 90.38 93 HIS A C 1
ATOM 796 O O . HIS A 1 93 ? -6.475 0.747 2.703 1.00 90.38 93 HIS A O 1
ATOM 802 N N . ALA A 1 94 ? -6.696 -1.015 1.342 1.00 91.94 94 ALA A N 1
ATOM 803 C CA . ALA A 1 94 ? -7.597 -1.738 2.238 1.00 91.94 94 ALA A CA 1
ATOM 804 C C . ALA A 1 94 ? -6.955 -2.003 3.612 1.00 91.94 94 ALA A C 1
ATOM 806 O O . ALA A 1 94 ? -7.611 -1.813 4.638 1.00 91.94 94 ALA A O 1
ATOM 807 N N . PHE A 1 95 ? -5.667 -2.366 3.647 1.00 91.94 95 PHE A N 1
ATOM 808 C CA . PHE A 1 95 ? -4.921 -2.522 4.901 1.00 91.94 95 PHE A CA 1
ATOM 809 C C . PHE A 1 95 ? -4.728 -1.192 5.637 1.00 91.94 95 PHE A C 1
ATOM 811 O O . PHE A 1 95 ? -4.948 -1.133 6.848 1.00 91.94 95 PHE A O 1
ATOM 818 N N . LEU A 1 96 ? -4.369 -0.118 4.928 1.00 92.12 96 LEU A N 1
ATOM 819 C CA . LEU A 1 96 ? -4.226 1.214 5.529 1.00 92.12 96 LEU A CA 1
ATOM 820 C C . LEU A 1 96 ? -5.546 1.711 6.133 1.00 92.12 96 LEU A C 1
ATOM 822 O O . LEU A 1 96 ? -5.557 2.207 7.261 1.00 92.12 96 LEU A O 1
ATOM 826 N N . PHE A 1 97 ? -6.668 1.514 5.438 1.00 91.69 97 PHE A N 1
ATOM 827 C CA . PHE A 1 97 ? -7.990 1.858 5.961 1.00 91.69 97 PHE A CA 1
ATOM 828 C C . PHE A 1 97 ? -8.382 1.003 7.163 1.00 91.69 97 PHE A C 1
ATOM 830 O O . PHE A 1 97 ? -8.936 1.534 8.121 1.00 91.69 97 PHE A O 1
ATOM 837 N N . ALA A 1 98 ? -8.050 -0.289 7.164 1.00 91.62 98 ALA A N 1
ATOM 838 C CA . ALA A 1 98 ? -8.298 -1.142 8.322 1.00 91.62 98 ALA A CA 1
ATOM 839 C C . ALA A 1 98 ? -7.528 -0.661 9.566 1.00 91.62 98 ALA A C 1
ATOM 841 O O . ALA A 1 98 ? -8.079 -0.639 10.666 1.00 91.62 98 ALA A O 1
ATOM 842 N N . ILE A 1 99 ? -6.276 -0.219 9.399 1.00 91.44 99 ILE A N 1
ATOM 843 C CA . ILE A 1 99 ? -5.492 0.385 10.488 1.00 91.44 99 ILE A CA 1
ATOM 844 C C . ILE A 1 99 ? -6.149 1.688 10.959 1.00 91.44 99 ILE A C 1
ATOM 846 O O . ILE A 1 99 ? -6.327 1.884 12.163 1.00 91.44 99 ILE A O 1
ATOM 850 N N . ALA A 1 100 ? -6.542 2.558 10.024 1.00 92.38 100 ALA A N 1
ATOM 851 C CA . ALA A 1 100 ? -7.193 3.828 10.337 1.00 92.38 100 ALA A CA 1
ATOM 852 C C . ALA A 1 100 ? -8.491 3.630 11.137 1.00 92.38 100 ALA A C 1
ATOM 854 O O . ALA A 1 100 ? -8.695 4.311 12.142 1.00 92.38 100 ALA A O 1
ATOM 855 N N . ASP A 1 101 ? -9.319 2.653 10.761 1.00 91.19 101 ASP A N 1
ATOM 856 C CA . ASP A 1 101 ? -10.551 2.317 11.481 1.00 91.19 101 ASP A CA 1
ATOM 857 C C . ASP A 1 101 ? -10.287 1.882 12.916 1.00 91.19 101 ASP A C 1
ATOM 859 O O . ASP A 1 101 ? -11.001 2.276 13.834 1.00 91.19 101 ASP A O 1
ATOM 863 N N . ILE A 1 102 ? -9.253 1.073 13.138 1.00 88.75 102 ILE A N 1
ATOM 864 C CA . ILE A 1 102 ? -8.921 0.570 14.474 1.00 88.75 102 ILE A CA 1
ATOM 865 C C . ILE A 1 102 ? -8.409 1.700 15.356 1.00 88.75 102 ILE A C 1
ATOM 867 O O . ILE A 1 102 ? -8.833 1.823 16.509 1.00 88.75 102 ILE A O 1
ATOM 871 N N . CYS A 1 103 ? -7.546 2.557 14.810 1.00 88.69 103 CYS A N 1
ATOM 872 C CA . CYS A 1 103 ? -7.112 3.776 15.481 1.00 88.69 103 CYS A CA 1
ATOM 873 C C . CYS A 1 103 ? -8.313 4.661 15.834 1.00 88.69 103 CYS A C 1
ATOM 875 O O . CYS A 1 103 ? -8.417 5.121 16.973 1.00 88.69 103 CYS A O 1
ATOM 877 N N . PHE A 1 104 ? -9.253 4.831 14.903 1.00 88.88 104 PHE A N 1
ATOM 878 C CA . PHE A 1 104 ? -10.469 5.609 15.114 1.00 88.88 104 PHE A CA 1
ATOM 879 C C . PHE A 1 104 ? -11.373 5.002 16.196 1.00 88.88 104 PHE A C 1
ATOM 881 O O . PHE A 1 104 ? -11.815 5.715 17.093 1.00 88.88 104 PHE A O 1
ATOM 888 N N . ILE A 1 105 ? -11.599 3.685 16.178 1.00 84.88 105 ILE A N 1
ATOM 889 C CA . ILE A 1 105 ? -12.399 2.977 17.189 1.00 84.88 105 ILE A CA 1
ATOM 890 C C . ILE A 1 105 ? -11.766 3.118 18.575 1.00 84.88 105 ILE A C 1
ATOM 892 O O . ILE A 1 105 ? -12.470 3.380 19.550 1.00 84.88 105 ILE A O 1
ATOM 896 N N . ASN A 1 106 ? -10.448 2.949 18.684 1.00 84.38 106 ASN A N 1
ATOM 897 C CA . ASN A 1 106 ? -9.743 3.084 19.958 1.00 84.38 106 ASN A CA 1
ATOM 898 C C . ASN A 1 106 ? -9.803 4.523 20.479 1.00 84.38 106 ASN A C 1
ATOM 900 O O . ASN A 1 106 ? -10.085 4.744 21.656 1.00 84.38 106 ASN A O 1
ATOM 904 N N . TRP A 1 107 ? -9.612 5.501 19.596 1.00 83.81 107 TRP A N 1
ATOM 905 C CA . TRP A 1 107 ? -9.754 6.913 19.930 1.00 83.81 107 TRP A CA 1
ATOM 906 C C . TRP A 1 107 ? -11.182 7.255 20.386 1.00 83.81 107 TRP A C 1
ATOM 908 O O . TRP A 1 107 ? -11.364 7.859 21.443 1.00 83.81 107 TRP A O 1
ATOM 918 N N . ALA A 1 108 ? -12.202 6.778 19.670 1.00 83.50 108 ALA A N 1
ATOM 919 C CA . ALA A 1 108 ? -13.604 6.980 20.025 1.00 83.50 108 ALA A CA 1
ATOM 920 C C . ALA A 1 108 ? -13.959 6.341 21.379 1.00 83.50 108 ALA A C 1
ATOM 922 O O . ALA A 1 108 ? -14.629 6.969 22.199 1.00 83.50 108 ALA A O 1
ATOM 923 N N . LYS A 1 109 ? -13.463 5.127 21.665 1.00 78.44 109 LYS A N 1
ATOM 924 C CA . LYS A 1 109 ? -13.641 4.465 22.972 1.00 78.44 109 LYS A CA 1
ATOM 925 C C . LYS A 1 109 ? -13.036 5.278 24.117 1.00 78.44 109 LYS A C 1
ATOM 927 O O . LYS A 1 109 ? -13.664 5.384 25.171 1.00 78.44 109 LYS A O 1
ATOM 932 N N . ASN A 1 110 ? -11.864 5.875 23.895 1.00 77.94 110 ASN A N 1
ATOM 933 C CA . ASN A 1 110 ? -11.191 6.720 24.884 1.00 77.94 110 ASN A CA 1
ATOM 934 C C . ASN A 1 110 ? -11.957 8.024 25.158 1.00 77.94 110 ASN A C 1
ATOM 936 O O . ASN A 1 110 ? -11.980 8.486 26.298 1.00 77.94 110 ASN A O 1
ATOM 940 N N . ILE A 1 111 ? -12.605 8.602 24.142 1.00 77.88 111 ILE A N 1
ATOM 941 C CA . ILE A 1 111 ? -13.424 9.814 24.301 1.00 77.88 111 ILE A CA 1
ATOM 942 C C . ILE A 1 111 ? -14.734 9.511 25.024 1.00 77.88 111 ILE A C 1
ATOM 944 O O . ILE A 1 111 ? -15.102 10.221 25.957 1.00 77.88 111 ILE A O 1
ATOM 948 N N . VAL A 1 112 ? -15.437 8.458 24.604 1.00 77.50 112 VAL A N 1
ATOM 949 C CA . VAL A 1 112 ? -16.764 8.116 25.139 1.00 77.50 112 VAL A CA 1
ATOM 950 C C . VAL A 1 112 ? -16.670 7.478 26.536 1.00 77.50 112 VAL A C 1
ATOM 952 O O . VAL A 1 112 ? -17.638 7.519 27.289 1.00 77.50 112 VAL A O 1
ATOM 955 N N . GLY A 1 113 ? -15.509 6.938 26.928 1.00 60.59 113 GLY A N 1
ATOM 956 C CA . GLY A 1 113 ? -15.323 6.263 28.220 1.00 60.59 113 GLY A CA 1
ATOM 957 C C . GLY A 1 113 ? -15.924 4.854 28.236 1.00 60.59 113 GLY A C 1
ATOM 958 O O . GLY A 1 113 ? -16.638 4.482 29.164 1.00 60.59 113 GLY A O 1
ATOM 959 N N . TYR A 1 114 ? -15.693 4.073 27.175 1.00 53.44 114 TYR A N 1
ATOM 960 C CA . TYR A 1 114 ? -16.278 2.737 27.032 1.00 53.44 114 TYR A CA 1
ATOM 961 C C . TYR A 1 114 ? -15.541 1.694 27.899 1.00 53.44 114 TYR A C 1
ATOM 963 O O . TYR A 1 114 ? -14.414 1.306 27.593 1.00 53.44 114 TYR A O 1
ATOM 971 N N . SER A 1 115 ? -16.194 1.211 28.961 1.00 48.09 115 SER A N 1
ATOM 972 C CA . SER A 1 115 ? -15.714 0.132 29.842 1.00 48.09 115 SER A CA 1
ATOM 973 C C . SER A 1 115 ? -16.142 -1.244 29.313 1.00 48.09 115 SER A C 1
ATOM 975 O O . SER A 1 115 ? -17.314 -1.463 29.009 1.00 48.09 115 SER A O 1
ATOM 977 N N . GLN A 1 116 ? -15.205 -2.195 29.209 1.00 50.75 116 GLN A N 1
ATOM 978 C CA . GLN A 1 116 ? -15.443 -3.515 28.598 1.00 50.75 116 GLN A CA 1
ATOM 979 C C . GLN A 1 116 ? -16.342 -4.466 29.417 1.00 50.75 116 GLN A C 1
ATOM 981 O O . GLN A 1 116 ? -16.709 -5.520 28.907 1.00 50.75 116 GLN A O 1
ATOM 986 N N . ASN A 1 117 ? -16.736 -4.103 30.642 1.00 38.94 117 ASN A N 1
ATOM 987 C CA . ASN A 1 117 ? -17.403 -5.014 31.584 1.00 38.94 117 ASN A CA 1
ATOM 988 C C . ASN A 1 117 ? -18.863 -4.648 31.919 1.00 38.94 117 ASN A C 1
ATOM 990 O O . ASN A 1 117 ? -19.360 -5.032 32.971 1.00 38.94 117 ASN A O 1
ATOM 994 N N . GLY A 1 118 ? -19.571 -3.893 31.070 1.00 44.09 118 GLY A N 1
ATOM 995 C CA . GLY A 1 118 ? -21.003 -3.598 31.279 1.00 44.09 118 GLY A CA 1
ATOM 996 C C . GLY A 1 118 ? -21.324 -2.674 32.465 1.00 44.09 118 GLY A C 1
ATOM 997 O O . GLY A 1 118 ? -22.473 -2.293 32.652 1.00 44.09 118 GLY A O 1
ATOM 998 N N . LEU A 1 119 ? -20.315 -2.247 33.223 1.00 39.62 119 LEU A N 1
ATOM 999 C CA . LEU A 1 119 ? -20.406 -1.168 34.196 1.00 39.62 119 LEU A CA 1
ATOM 1000 C C . LEU A 1 119 ? -19.652 0.025 33.626 1.00 39.62 119 LEU A C 1
ATOM 1002 O O . LEU A 1 119 ? -18.445 -0.057 33.380 1.00 39.62 119 LEU A O 1
ATOM 1006 N N . ILE A 1 120 ? -20.376 1.119 33.392 1.00 46.03 120 ILE A N 1
ATOM 1007 C CA . ILE A 1 120 ? -19.818 2.419 33.024 1.00 46.03 120 ILE A CA 1
ATOM 1008 C C . ILE A 1 120 ? -18.967 2.870 34.215 1.00 46.03 120 ILE A C 1
ATOM 1010 O O . ILE A 1 120 ? -19.477 3.495 35.140 1.00 46.03 120 ILE A O 1
ATOM 1014 N N . HIS A 1 121 ? -17.686 2.498 34.252 1.00 42.78 121 HIS A N 1
ATOM 1015 C CA . HIS A 1 121 ? -16.783 2.998 35.275 1.00 42.78 121 HIS A CA 1
ATOM 1016 C C . HIS A 1 121 ? -15.723 3.898 34.655 1.00 42.78 121 HIS A C 1
ATOM 1018 O O . HIS A 1 121 ? -14.829 3.452 33.945 1.00 42.78 121 HIS A O 1
ATOM 1024 N N . GLN A 1 122 ? -15.917 5.175 34.985 1.00 48.50 122 GLN A N 1
ATOM 1025 C CA . GLN A 1 122 ? -15.105 6.358 34.747 1.00 48.50 122 GLN A CA 1
ATOM 1026 C C . GLN A 1 122 ? -15.036 6.854 33.297 1.00 48.50 122 GLN A C 1
ATOM 1028 O O . GLN A 1 122 ? -14.423 6.267 32.408 1.00 48.50 122 GLN A O 1
ATOM 1033 N N . ARG A 1 123 ? -15.692 8.009 33.103 1.00 51.06 123 ARG A N 1
ATOM 1034 C CA . ARG A 1 123 ? -15.576 8.882 31.932 1.00 51.06 123 ARG A CA 1
ATOM 1035 C C . ARG A 1 123 ? -14.093 9.083 31.599 1.00 51.06 123 ARG A C 1
ATOM 1037 O O . ARG A 1 123 ? -13.292 9.305 32.505 1.00 51.06 123 ARG A O 1
ATOM 1044 N N . GLY A 1 124 ? -13.740 9.048 30.312 1.00 48.22 124 GLY A N 1
ATOM 1045 C CA . GLY A 1 124 ? -12.383 9.369 29.867 1.00 48.22 124 GLY A CA 1
ATOM 1046 C C . GLY A 1 124 ? -11.922 10.732 30.417 1.00 48.22 124 GLY A C 1
ATOM 1047 O O . GLY A 1 124 ? -12.762 11.610 30.654 1.00 48.22 124 GLY A O 1
ATOM 1048 N N . PRO A 1 125 ? -10.606 10.948 30.609 1.00 51.28 125 PRO A N 1
ATOM 1049 C CA . PRO A 1 125 ? -10.057 12.114 31.318 1.00 51.28 125 PRO A CA 1
ATOM 1050 C C . PRO A 1 125 ? -10.477 13.467 30.717 1.00 51.28 125 PRO A C 1
ATOM 1052 O O . PRO A 1 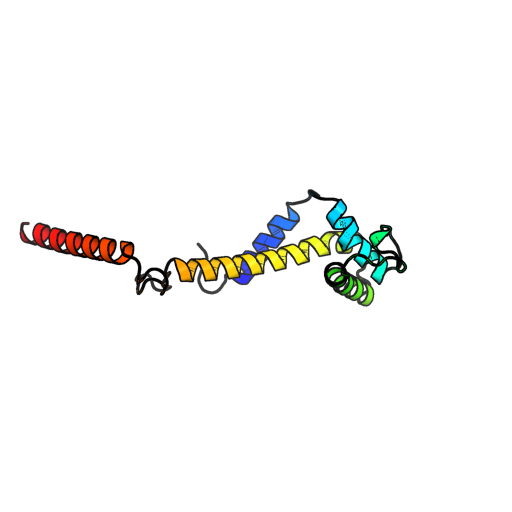125 ? -10.424 14.491 31.391 1.00 51.28 125 PRO A O 1
ATOM 1055 N N . TYR A 1 126 ? -10.943 13.472 29.465 1.00 48.06 126 TYR A N 1
ATOM 1056 C CA . TYR A 1 126 ? -11.417 14.655 28.749 1.00 48.06 126 TYR A CA 1
ATOM 1057 C C . TYR A 1 126 ? -12.834 15.107 29.127 1.00 48.06 126 TYR A C 1
ATOM 1059 O O . TYR A 1 126 ? -13.148 16.287 28.993 1.00 48.06 126 TYR A O 1
ATOM 1067 N N . VAL A 1 127 ? -13.696 14.205 29.606 1.00 52.75 127 VAL A N 1
ATOM 1068 C CA . VAL A 1 127 ? -15.090 14.539 29.959 1.00 52.75 127 VAL A CA 1
ATOM 1069 C C . VAL A 1 127 ? -15.231 14.808 31.458 1.00 52.75 127 VAL A C 1
ATOM 1071 O O . VAL A 1 127 ? -16.092 15.591 31.854 1.00 52.75 127 VAL A O 1
ATOM 1074 N N . ALA A 1 128 ? -14.345 14.246 32.287 1.00 53.38 128 ALA A N 1
ATOM 1075 C CA . ALA A 1 128 ? -14.389 14.361 33.747 1.00 53.38 128 ALA A CA 1
ATOM 1076 C C . ALA A 1 128 ? -14.346 15.812 34.282 1.00 53.38 128 ALA A C 1
ATOM 1078 O O . ALA A 1 128 ? -14.890 16.068 35.349 1.00 53.38 128 ALA A O 1
ATOM 1079 N N . ASN A 1 129 ? -13.774 16.764 33.532 1.00 50.62 129 ASN A N 1
ATOM 1080 C CA . ASN A 1 129 ? -13.622 18.168 33.952 1.00 50.62 129 ASN A CA 1
ATOM 1081 C C . ASN A 1 129 ? -14.580 19.161 33.264 1.00 50.62 129 ASN A C 1
ATOM 1083 O O . ASN A 1 129 ? -14.393 20.374 33.358 1.00 50.62 129 ASN A O 1
ATOM 1087 N N . THR A 1 130 ? -15.609 18.688 32.556 1.00 58.12 130 THR A N 1
ATOM 1088 C CA . THR A 1 130 ? -16.589 19.588 31.921 1.00 58.12 130 THR A CA 1
ATOM 1089 C C . THR A 1 130 ? -17.759 19.894 32.860 1.00 58.12 130 THR A C 1
ATOM 1091 O O . THR A 1 130 ? -18.258 19.006 33.543 1.00 58.12 130 THR A O 1
ATOM 1094 N N . LYS A 1 131 ? -18.271 21.136 32.856 1.00 57.84 131 LYS A N 1
ATOM 1095 C CA . LYS A 1 131 ? -19.496 21.518 33.603 1.00 57.84 131 LYS A CA 1
ATOM 1096 C C . LYS A 1 131 ? -20.699 20.621 33.276 1.00 57.84 131 LYS A C 1
ATOM 1098 O O . LYS A 1 131 ? -21.578 20.426 34.105 1.00 57.84 131 LYS A O 1
ATOM 1103 N N . ILE A 1 132 ? -20.716 20.058 32.067 1.00 57.22 132 ILE A N 1
ATOM 1104 C CA . ILE A 1 132 ? -21.725 19.099 31.608 1.00 57.22 132 ILE A CA 1
ATOM 1105 C C . ILE A 1 132 ? -21.656 17.805 32.432 1.00 57.22 132 ILE A C 1
ATOM 1107 O O . ILE A 1 132 ? -22.696 17.261 32.783 1.00 57.22 132 ILE A O 1
ATOM 1111 N N . ALA A 1 133 ? -20.458 17.335 32.792 1.00 55.56 133 ALA A N 1
ATOM 1112 C CA . ALA A 1 133 ? -20.288 16.148 33.626 1.00 55.56 133 ALA A CA 1
ATOM 1113 C C . ALA A 1 133 ? -20.840 16.357 35.043 1.00 55.56 133 ALA A C 1
ATOM 1115 O O . ALA A 1 133 ? -21.562 15.497 35.536 1.00 55.56 133 ALA A O 1
ATOM 1116 N N . GLN A 1 134 ? -20.588 17.527 35.641 1.00 61.69 134 GLN A N 1
ATOM 1117 C CA . GLN A 1 134 ? -21.151 17.899 36.945 1.00 61.69 134 GLN A CA 1
ATOM 1118 C C . GLN A 1 134 ? -22.684 17.970 36.900 1.00 61.69 134 GLN A C 1
ATOM 1120 O O . GLN A 1 134 ? -23.356 17.386 37.744 1.00 61.69 134 GLN A O 1
ATOM 1125 N N . TYR A 1 135 ? -23.240 18.604 35.863 1.00 62.56 135 TYR A N 1
ATOM 1126 C CA . TYR A 1 135 ? -24.689 18.715 35.684 1.00 62.56 135 TYR A CA 1
ATOM 1127 C C . TYR A 1 135 ? -25.375 17.353 35.503 1.00 62.56 135 TYR A C 1
ATOM 1129 O O . TYR A 1 135 ? -26.456 17.119 36.040 1.00 62.56 135 TYR A O 1
ATOM 1137 N N . VAL A 1 136 ? -24.759 16.441 34.743 1.00 63.53 136 VAL A N 1
ATOM 1138 C CA . VAL A 1 136 ? -25.298 15.090 34.529 1.00 63.53 136 VAL A CA 1
ATOM 1139 C C . VAL A 1 136 ? -25.234 14.259 35.814 1.00 63.53 136 VAL A C 1
ATOM 1141 O O . VAL A 1 136 ? -26.184 13.530 36.090 1.00 63.53 136 VAL A O 1
ATOM 1144 N N . ASP A 1 137 ? -24.177 14.395 36.622 1.00 61.50 137 ASP A N 1
ATOM 1145 C CA . ASP A 1 137 ? -24.060 13.682 37.903 1.00 61.50 137 ASP A CA 1
ATOM 1146 C C . ASP A 1 137 ? -25.099 14.166 38.925 1.00 61.50 137 ASP A C 1
ATOM 1148 O O . ASP A 1 137 ? -25.779 13.341 39.535 1.00 61.50 137 ASP A O 1
ATOM 1152 N N . GLU A 1 138 ? -25.329 15.480 39.023 1.00 67.25 138 GLU A N 1
ATOM 1153 C CA . GLU A 1 138 ? -26.413 16.047 39.842 1.00 67.25 138 GLU A CA 1
ATOM 1154 C C . GLU A 1 138 ? -27.797 15.533 39.408 1.00 67.25 138 GLU A C 1
ATOM 1156 O O . GLU A 1 138 ? -28.665 15.253 40.238 1.00 67.25 138 GLU A O 1
ATOM 1161 N N . ARG A 1 139 ? -28.014 15.376 38.095 1.00 62.28 139 ARG A N 1
ATOM 1162 C CA . ARG A 1 139 ? -29.276 14.871 37.532 1.00 62.28 139 ARG A CA 1
ATOM 1163 C C . ARG A 1 139 ? -29.507 13.395 37.848 1.00 62.28 139 ARG A C 1
ATOM 1165 O O . ARG A 1 139 ? -30.635 13.029 38.164 1.00 62.28 139 ARG A O 1
ATOM 1172 N N . LEU A 1 140 ? -28.464 12.569 37.764 1.00 61.12 140 LEU A N 1
ATOM 1173 C CA . LEU A 1 140 ? -28.541 11.134 38.052 1.00 61.12 140 LEU A CA 1
ATOM 1174 C C . LEU A 1 140 ? -28.760 10.864 39.544 1.00 61.12 140 LEU A C 1
ATOM 1176 O O . LEU A 1 140 ? -29.552 9.992 39.893 1.00 61.12 140 LEU A O 1
ATOM 1180 N N . GLN A 1 141 ? -28.119 11.647 40.414 1.00 65.38 141 GLN A N 1
ATOM 1181 C CA . GLN A 1 141 ? -28.286 11.542 41.864 1.00 65.38 141 GLN A CA 1
ATOM 1182 C C . GLN A 1 141 ? -29.705 11.949 42.302 1.00 65.38 141 GLN A C 1
ATOM 1184 O O . GLN A 1 141 ? -30.323 11.313 43.152 1.00 65.38 141 GLN A O 1
ATOM 1189 N N . LYS A 1 142 ? -30.282 12.952 41.632 1.00 63.81 142 LYS A N 1
ATOM 1190 C CA . LYS A 1 142 ? -31.666 13.377 41.866 1.00 63.81 142 LYS A CA 1
ATOM 1191 C C . LYS A 1 142 ? -32.707 12.343 41.412 1.00 63.81 142 LYS A C 1
ATOM 1193 O O . LYS A 1 142 ? -33.746 12.211 42.056 1.00 63.81 142 LYS A O 1
ATOM 1198 N N . ASP A 1 143 ? -32.440 11.610 40.329 1.00 57.59 143 ASP A N 1
ATOM 1199 C CA . ASP A 1 143 ? -33.320 10.526 39.861 1.00 57.59 143 ASP A CA 1
ATOM 1200 C C . ASP A 1 143 ? -33.238 9.281 40.760 1.00 57.59 143 ASP A C 1
ATOM 1202 O O . ASP A 1 143 ? -34.264 8.639 41.007 1.00 57.59 143 ASP A O 1
ATOM 1206 N N . SE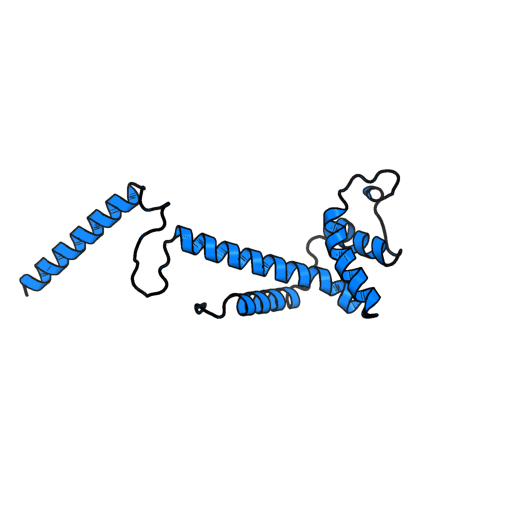R A 1 144 ? -32.059 8.951 41.309 1.00 58.22 144 SER A N 1
ATOM 1207 C CA . SER A 1 144 ? -31.935 7.848 42.273 1.00 58.22 144 SER A CA 1
ATOM 1208 C C . SER A 1 144 ? -32.691 8.134 43.567 1.00 58.22 144 SER A C 1
ATOM 1210 O O . SER A 1 144 ? -33.413 7.263 44.049 1.00 58.22 144 SER A O 1
ATOM 1212 N N . ASP A 1 145 ? -32.601 9.363 44.077 1.00 59.91 145 ASP A N 1
ATOM 1213 C CA . ASP A 1 145 ? -33.313 9.764 45.290 1.00 59.91 145 ASP A CA 1
ATOM 1214 C C . ASP A 1 145 ? -34.832 9.695 45.077 1.00 59.91 145 ASP A C 1
ATOM 1216 O O . ASP A 1 145 ? -35.540 9.062 45.859 1.00 59.91 145 ASP A O 1
ATOM 1220 N N . ASN A 1 146 ? -35.343 10.230 43.960 1.00 55.41 146 ASN A N 1
ATOM 1221 C CA . ASN A 1 146 ? -36.768 10.142 43.615 1.00 55.41 146 ASN A CA 1
ATOM 1222 C C . ASN A 1 146 ? -37.273 8.697 43.482 1.00 55.41 146 ASN A C 1
ATOM 1224 O O . ASN A 1 146 ? -38.390 8.395 43.902 1.00 55.41 146 ASN A O 1
ATOM 1228 N N . THR A 1 147 ? -36.461 7.801 42.919 1.00 51.66 147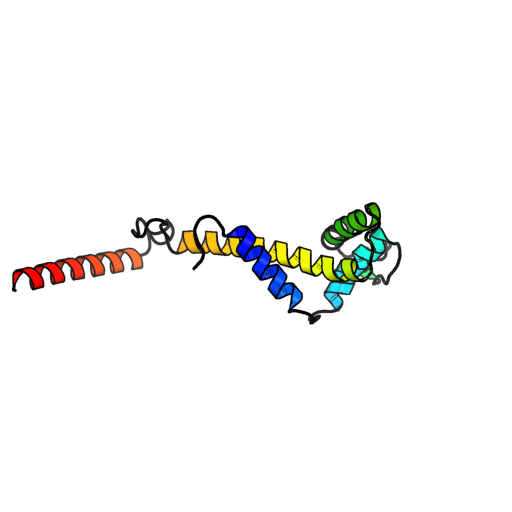 THR A N 1
ATOM 1229 C CA . THR A 1 147 ? -36.827 6.385 42.769 1.00 51.66 147 THR A CA 1
ATOM 1230 C C . THR A 1 147 ? -36.919 5.686 44.129 1.00 51.66 147 THR A C 1
ATOM 1232 O O . THR A 1 147 ? -37.837 4.896 44.351 1.00 51.66 147 THR A O 1
ATOM 1235 N N . ILE A 1 148 ? -36.024 6.016 45.068 1.00 50.25 148 ILE A N 1
ATOM 1236 C CA . ILE A 1 148 ? -36.064 5.494 46.441 1.00 50.25 148 ILE A CA 1
ATOM 1237 C C . ILE A 1 148 ? -37.303 6.011 47.181 1.00 50.25 148 ILE A C 1
ATOM 1239 O O . ILE A 1 148 ? -38.000 5.219 47.811 1.00 50.25 148 ILE A O 1
ATOM 1243 N N . TYR A 1 149 ? -37.649 7.295 47.042 1.00 44.72 149 TYR A N 1
ATOM 1244 C CA . TYR A 1 149 ? -38.853 7.846 47.674 1.00 44.72 149 TYR A CA 1
ATOM 1245 C C . TYR A 1 149 ? -40.150 7.207 47.156 1.00 44.72 149 TYR A C 1
ATOM 1247 O O . TYR A 1 149 ? -41.044 6.933 47.951 1.00 44.72 149 TYR A O 1
ATOM 1255 N N . VAL A 1 150 ? -40.254 6.920 45.853 1.00 48.03 150 VAL A N 1
ATOM 1256 C CA . VAL A 1 150 ? -41.442 6.264 45.270 1.00 48.03 150 VAL A CA 1
ATOM 1257 C C . VAL A 1 150 ? -41.590 4.824 45.771 1.00 48.03 150 VAL A C 1
ATOM 1259 O O . VAL A 1 150 ? -42.700 4.403 46.082 1.00 48.03 150 VAL A O 1
ATOM 1262 N N . LEU A 1 151 ? -40.485 4.085 45.907 1.00 41.81 151 LEU A N 1
ATOM 1263 C CA . LEU A 1 151 ? -40.489 2.714 46.437 1.00 41.81 151 LEU A CA 1
ATOM 1264 C C . LEU A 1 151 ? -40.789 2.644 47.941 1.00 41.81 151 LEU A C 1
ATOM 1266 O O . LEU A 1 151 ? -41.220 1.604 48.421 1.00 41.81 151 LEU A O 1
ATOM 1270 N N . GLN A 1 152 ? -40.570 3.730 48.680 1.00 44.12 152 GLN A N 1
ATOM 1271 C CA . GLN A 1 152 ? -40.825 3.814 50.122 1.00 44.12 152 GLN A CA 1
ATOM 1272 C C . GLN A 1 152 ? -42.258 4.285 50.453 1.00 44.12 152 GLN A C 1
ATOM 1274 O O . GLN A 1 152 ? -42.658 4.274 51.616 1.00 44.12 152 GLN A O 1
ATOM 1279 N N . LEU A 1 153 ? -43.018 4.703 49.431 1.00 46.47 153 LEU A N 1
ATOM 1280 C CA . LEU A 1 153 ? -44.419 5.146 49.487 1.00 46.47 153 LEU A CA 1
ATOM 1281 C C . LEU A 1 153 ? -45.418 4.102 48.937 1.00 46.47 153 LEU A C 1
ATOM 1283 O O . LEU A 1 153 ? -46.624 4.351 48.988 1.00 46.47 153 LEU A O 1
ATOM 1287 N N . MET A 1 154 ? -44.930 2.966 48.424 1.00 39.97 154 MET A N 1
ATOM 1288 C CA . MET A 1 154 ? -45.711 1.784 48.016 1.00 39.97 154 MET A CA 1
ATOM 1289 C C . MET A 1 154 ? -45.639 0.694 49.084 1.00 39.97 154 MET A C 1
ATOM 1291 O O . MET A 1 154 ? -46.672 0.016 49.278 1.00 39.97 154 MET A O 1
#

Organism: Meloidogyne hapla (NCBI:txid6305)

pLDDT: mean 77.34, std 18.12, range [38.03, 95.62]

InterPro domains:
  IPR005599 GPI mannosyltransferase [PF03901] (8-110)
  IPR005599 GPI mannosyltransferase [PTHR22760] (11-111)

Foldseek 3Di:
DDDDPPQLVVQLVVLVVVLVVPPDDPDVVVCQVALQLLCCVQPVDGDHDPCCPPVRVVDDCVRNVVLNVVCNVCVVVVNNDPVCSVSVVSSVVSNVVSVVVVVVVVVVCLQQQDDPPPDSDDHHPVVCPDPVNVVVVVVVVVVVVVVVVVVVVD